Protein AF-Q6WJC1-F1 (afdb_monomer_lite)

pLDDT: mean 75.3, std 15.65, range [50.72, 93.75]

Sequence (37 aa):
ELEKEFHFNKYLTRARRIEIASTLSLSETQVKIWFQN

Structure (mmCIF, N/CA/C/O backbone):
data_AF-Q6WJC1-F1
#
_entry.id   AF-Q6WJC1-F1
#
loop_
_atom_site.group_PDB
_atom_site.id
_atom_site.type_symbol
_atom_site.label_atom_id
_atom_site.label_alt_id
_atom_site.label_comp_id
_atom_site.label_asym_id
_atom_site.label_entity_id
_atom_site.label_seq_id
_atom_site.pdbx_PDB_ins_code
_atom_site.Cartn_x
_atom_site.Cartn_y
_atom_site.Cartn_z
_atom_site.occupancy
_atom_site.B_iso_or_equiv
_atom_site.auth_seq_id
_atom_site.auth_comp_id
_atom_site.auth_asym_id
_atom_site.auth_atom_id
_atom_site.pdbx_PDB_model_num
ATOM 1 N N . GLU A 1 1 ? 17.182 -8.897 -13.721 1.00 54.31 1 GLU A N 1
ATOM 2 C CA . GLU A 1 1 ? 15.917 -9.520 -13.265 1.00 54.31 1 GLU A CA 1
ATOM 3 C C . GLU A 1 1 ? 15.549 -9.058 -11.847 1.00 54.31 1 GLU A C 1
ATOM 5 O O . GLU A 1 1 ? 14.505 -8.443 -11.702 1.00 54.31 1 GLU A O 1
ATOM 10 N N . LEU A 1 2 ? 16.432 -9.178 -10.841 1.00 54.22 2 LEU A N 1
ATOM 11 C CA . LEU A 1 2 ? 16.171 -8.732 -9.452 1.00 54.22 2 LEU A CA 1
ATOM 12 C C . LEU A 1 2 ? 15.954 -7.211 -9.266 1.00 54.22 2 LEU A C 1
ATOM 14 O O . LEU A 1 2 ? 15.122 -6.799 -8.463 1.00 54.22 2 LEU A O 1
ATOM 18 N N . GLU A 1 3 ? 16.635 -6.355 -10.037 1.00 51.34 3 GLU A N 1
ATOM 19 C CA . GLU A 1 3 ? 16.405 -4.896 -9.985 1.00 51.34 3 GLU A CA 1
ATOM 20 C C . GLU A 1 3 ? 14.998 -4.489 -10.457 1.00 51.34 3 GLU A C 1
ATOM 22 O O . GLU A 1 3 ? 14.442 -3.505 -9.967 1.00 51.34 3 GLU A O 1
ATOM 27 N N . LYS A 1 4 ? 14.381 -5.269 -11.361 1.00 52.91 4 LYS A N 1
ATOM 28 C CA . LYS A 1 4 ? 13.005 -5.014 -11.815 1.00 52.91 4 LYS A CA 1
ATOM 29 C C . LYS A 1 4 ? 11.995 -5.308 -10.707 1.00 52.91 4 LYS A C 1
ATOM 31 O O . LYS A 1 4 ? 11.070 -4.523 -10.525 1.00 52.91 4 LYS A O 1
ATOM 36 N N . GLU A 1 5 ? 12.200 -6.375 -9.934 1.00 52.59 5 GLU A N 1
ATOM 37 C CA . GLU A 1 5 ? 11.367 -6.676 -8.762 1.00 52.59 5 GLU A CA 1
ATOM 38 C C . GLU A 1 5 ? 11.559 -5.653 -7.639 1.00 52.59 5 GLU A C 1
ATOM 40 O O . GLU A 1 5 ? 10.591 -5.276 -6.980 1.00 52.59 5 GLU A O 1
ATOM 45 N N . PHE A 1 6 ? 12.775 -5.131 -7.457 1.00 51.00 6 PHE A N 1
ATOM 46 C CA . PHE A 1 6 ? 13.043 -4.096 -6.457 1.00 51.00 6 PHE A CA 1
ATOM 47 C C . PHE A 1 6 ? 12.362 -2.758 -6.795 1.00 51.00 6 PHE A C 1
ATOM 49 O O . PHE A 1 6 ? 11.847 -2.084 -5.904 1.00 51.00 6 PHE A O 1
ATOM 56 N N . HIS A 1 7 ? 12.290 -2.380 -8.076 1.00 52.62 7 HIS A N 1
ATOM 57 C CA . HIS A 1 7 ? 11.496 -1.224 -8.515 1.00 52.62 7 HIS A CA 1
ATOM 58 C C . HIS A 1 7 ? 9.983 -1.460 -8.441 1.00 52.62 7 HIS A C 1
ATOM 60 O O . HIS A 1 7 ? 9.243 -0.514 -8.172 1.00 52.62 7 HIS A O 1
ATOM 66 N N . PHE A 1 8 ? 9.519 -2.700 -8.612 1.00 50.72 8 PHE A N 1
ATOM 67 C CA . PHE A 1 8 ? 8.097 -3.033 -8.498 1.00 50.72 8 PHE A CA 1
ATOM 68 C C . PHE A 1 8 ? 7.598 -3.129 -7.047 1.00 50.72 8 PHE A C 1
ATOM 70 O O . PHE A 1 8 ? 6.428 -2.851 -6.794 1.00 50.72 8 PHE A O 1
ATOM 77 N N . ASN A 1 9 ? 8.469 -3.481 -6.095 1.00 53.81 9 ASN A N 1
ATOM 78 C CA . ASN A 1 9 ? 8.081 -3.768 -4.708 1.00 53.81 9 ASN A CA 1
ATOM 79 C C . ASN A 1 9 ? 8.403 -2.664 -3.692 1.00 53.81 9 ASN A C 1
ATOM 81 O O . ASN A 1 9 ? 7.973 -2.765 -2.545 1.00 53.81 9 ASN A O 1
ATOM 85 N N . LYS A 1 10 ? 9.104 -1.587 -4.075 1.00 56.38 10 LYS A N 1
ATOM 86 C CA . LYS A 1 10 ? 9.384 -0.473 -3.144 1.00 56.38 10 LYS A CA 1
ATOM 87 C C . LYS A 1 10 ? 8.176 0.424 -2.868 1.00 56.38 10 LYS A C 1
ATOM 89 O O . LYS A 1 10 ? 8.185 1.203 -1.921 1.00 56.38 10 LYS A O 1
ATOM 94 N N . TYR A 1 11 ? 7.133 0.314 -3.686 1.00 61.44 11 TYR A N 1
ATOM 95 C CA . TYR A 1 11 ? 5.897 1.061 -3.522 1.00 61.44 11 TYR A CA 1
ATOM 96 C C . TYR A 1 11 ? 4.734 0.120 -3.786 1.00 61.44 11 TYR A C 1
ATOM 98 O O . TYR A 1 11 ? 4.553 -0.334 -4.913 1.00 61.44 11 TYR A O 1
ATOM 106 N N . LEU A 1 12 ? 3.913 -0.139 -2.762 1.00 70.50 12 LEU A N 1
ATOM 107 C CA . LEU A 1 12 ? 2.606 -0.762 -2.967 1.00 70.50 12 LEU A CA 1
ATOM 108 C C . LEU A 1 12 ? 1.926 -0.067 -4.145 1.00 70.50 12 LEU A C 1
ATOM 110 O O . LEU A 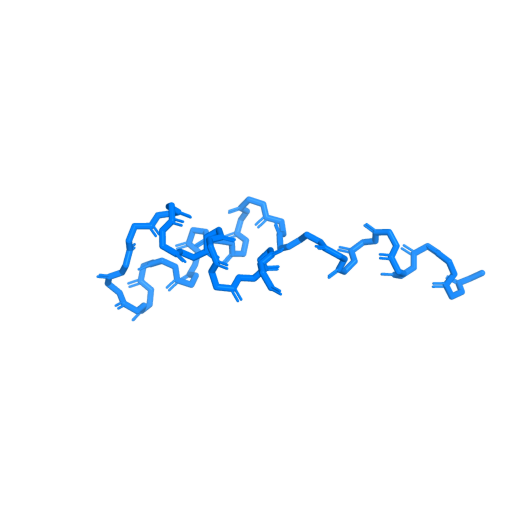1 12 ? 1.819 1.162 -4.141 1.00 70.50 12 LEU A O 1
ATOM 114 N N . THR A 1 13 ? 1.465 -0.813 -5.145 1.00 81.00 13 THR A N 1
ATOM 115 C CA . THR A 1 13 ? 0.679 -0.219 -6.230 1.00 81.00 13 THR A CA 1
ATOM 116 C C . THR A 1 13 ? -0.542 0.495 -5.643 1.00 81.00 13 THR A C 1
ATOM 118 O O . THR A 1 13 ? -1.010 0.169 -4.548 1.00 81.00 13 THR A O 1
ATOM 121 N N . ARG A 1 14 ? -1.091 1.487 -6.355 1.00 81.06 14 ARG A N 1
ATOM 122 C CA . ARG A 1 14 ? -2.305 2.182 -5.888 1.00 81.06 14 ARG A CA 1
ATOM 123 C C . ARG A 1 14 ? -3.438 1.194 -5.589 1.00 81.06 14 ARG A C 1
ATOM 125 O O . ARG A 1 14 ? -4.089 1.336 -4.562 1.00 81.06 14 ARG A O 1
ATOM 132 N N . ALA A 1 15 ? -3.604 0.173 -6.431 1.00 85.31 15 ALA A N 1
ATOM 133 C CA . ALA A 1 15 ? -4.583 -0.891 -6.223 1.00 85.31 15 ALA A CA 1
ATOM 134 C C . ALA A 1 15 ? -4.371 -1.615 -4.884 1.00 85.31 15 ALA A C 1
ATOM 136 O O . ALA A 1 15 ? -5.304 -1.730 -4.092 1.00 85.31 15 ALA A O 1
ATOM 137 N N . ARG A 1 16 ? -3.129 -2.010 -4.578 1.00 85.50 16 ARG A N 1
ATOM 138 C CA . ARG A 1 16 ? -2.821 -2.702 -3.323 1.00 85.50 16 ARG A CA 1
ATOM 139 C C . ARG A 1 16 ? -2.998 -1.805 -2.096 1.00 85.50 16 ARG A C 1
ATOM 141 O O . ARG A 1 16 ? -3.450 -2.280 -1.059 1.00 85.50 16 ARG A O 1
ATOM 148 N N . ARG A 1 17 ? -2.699 -0.504 -2.205 1.00 86.38 17 ARG A N 1
ATOM 149 C CA . ARG A 1 17 ? -2.968 0.459 -1.121 1.00 86.38 17 ARG A CA 1
ATOM 150 C C . ARG A 1 17 ? -4.457 0.584 -0.814 1.00 86.38 17 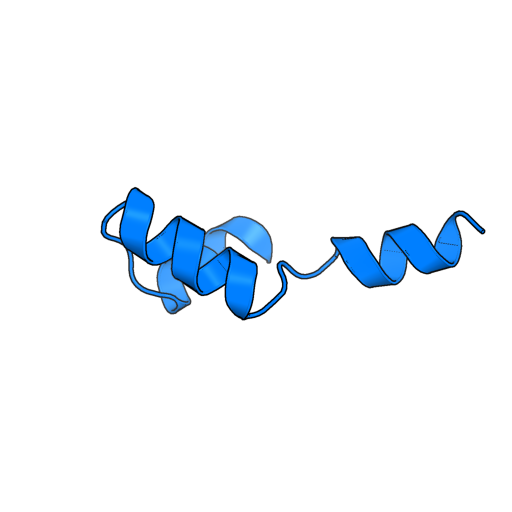ARG A C 1
ATOM 152 O O . ARG A 1 17 ? -4.809 0.623 0.358 1.00 86.38 17 ARG A O 1
ATOM 159 N N . ILE A 1 18 ? -5.308 0.622 -1.841 1.00 87.44 18 ILE A N 1
ATOM 160 C CA . ILE A 1 18 ? -6.768 0.699 -1.678 1.00 87.44 18 ILE A CA 1
ATOM 161 C C . ILE A 1 18 ? -7.302 -0.565 -0.995 1.00 87.44 18 ILE A C 1
ATOM 163 O O . ILE A 1 18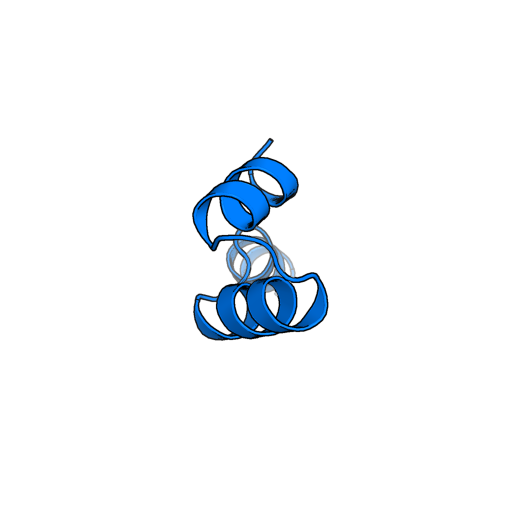 ? -8.095 -0.469 -0.062 1.00 87.44 18 ILE A O 1
ATOM 167 N N . GLU A 1 19 ? -6.829 -1.741 -1.405 1.00 91.31 19 GLU A N 1
ATOM 168 C CA . GLU A 1 19 ? -7.225 -3.017 -0.801 1.00 91.31 19 GLU A CA 1
ATOM 169 C C . GLU A 1 19 ? -6.856 -3.086 0.691 1.00 91.31 19 GLU A C 1
ATOM 171 O O . GLU A 1 19 ? -7.689 -3.430 1.531 1.00 91.31 19 GLU A O 1
ATOM 176 N N . ILE A 1 20 ? -5.625 -2.694 1.038 1.00 86.50 20 ILE A N 1
ATOM 177 C CA . ILE A 1 20 ? -5.142 -2.674 2.426 1.00 86.50 20 ILE A CA 1
ATOM 178 C C . ILE A 1 20 ? -5.904 -1.633 3.256 1.00 86.50 20 ILE A C 1
ATOM 180 O O . ILE A 1 20 ? -6.321 -1.934 4.372 1.00 86.50 20 ILE A O 1
ATOM 184 N N . ALA A 1 21 ? -6.128 -0.434 2.712 1.00 90.88 21 ALA A N 1
ATOM 185 C CA . ALA A 1 21 ? -6.909 0.623 3.354 1.00 90.88 21 ALA A CA 1
ATOM 186 C C . ALA A 1 21 ? -8.336 0.151 3.677 1.00 90.88 21 ALA A C 1
ATOM 188 O O . ALA A 1 21 ? -8.794 0.293 4.809 1.00 90.88 21 ALA A O 1
ATOM 189 N N . SER A 1 22 ? -8.999 -0.490 2.710 1.00 92.88 22 SER A N 1
ATOM 190 C CA . SER A 1 22 ? -10.343 -1.046 2.888 1.00 92.88 22 SER A CA 1
ATOM 191 C C . SER A 1 22 ? -10.371 -2.183 3.909 1.00 92.88 22 SER A C 1
ATOM 193 O O . SER A 1 22 ? -11.293 -2.251 4.715 1.00 92.88 22 SER A O 1
ATOM 195 N N . THR A 1 23 ? -9.375 -3.071 3.886 1.00 93.75 23 THR A N 1
ATOM 196 C CA . THR A 1 23 ? -9.312 -4.236 4.785 1.00 93.75 23 THR A CA 1
ATOM 197 C C . THR A 1 23 ? -9.049 -3.822 6.230 1.00 93.75 23 THR A C 1
ATOM 199 O O . THR A 1 23 ? -9.627 -4.384 7.155 1.00 93.75 23 THR A O 1
ATOM 202 N N . LEU A 1 24 ? -8.186 -2.826 6.433 1.00 92.56 24 LEU A N 1
ATOM 203 C CA . LEU A 1 24 ? -7.773 -2.369 7.761 1.00 92.56 24 LEU A CA 1
ATOM 204 C C . LEU A 1 24 ? -8.605 -1.190 8.283 1.00 92.56 24 LEU A C 1
ATOM 206 O O . LEU A 1 24 ? -8.346 -0.714 9.384 1.00 92.56 24 LEU A O 1
ATOM 210 N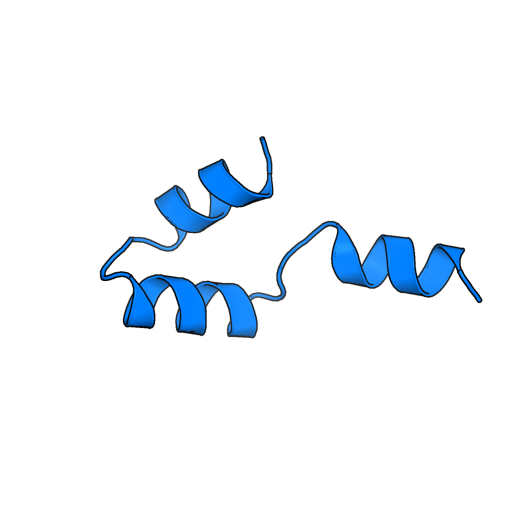 N . SER A 1 25 ? -9.588 -0.709 7.512 1.00 93.69 25 SER A N 1
ATOM 211 C CA . SER A 1 25 ? -10.342 0.519 7.812 1.00 93.69 25 SER A CA 1
ATOM 212 C C . SER A 1 25 ? -9.424 1.723 8.083 1.00 93.69 25 SER A C 1
ATOM 214 O O . SER A 1 25 ? -9.638 2.505 9.009 1.00 93.69 25 SER A O 1
ATOM 216 N N . LEU A 1 26 ? -8.374 1.859 7.268 1.00 92.62 26 LEU A N 1
ATOM 217 C CA . LEU A 1 26 ? -7.392 2.942 7.327 1.00 92.62 26 LEU A CA 1
ATOM 218 C C . LEU A 1 26 ? -7.511 3.843 6.095 1.00 92.62 26 LEU A C 1
ATOM 220 O O . LEU A 1 26 ? -7.967 3.428 5.035 1.00 92.62 26 LEU A O 1
ATOM 224 N N . SER A 1 27 ? -7.036 5.080 6.205 1.00 89.12 27 SER A N 1
ATOM 225 C CA . SER A 1 27 ? -6.878 5.971 5.052 1.00 89.12 27 SER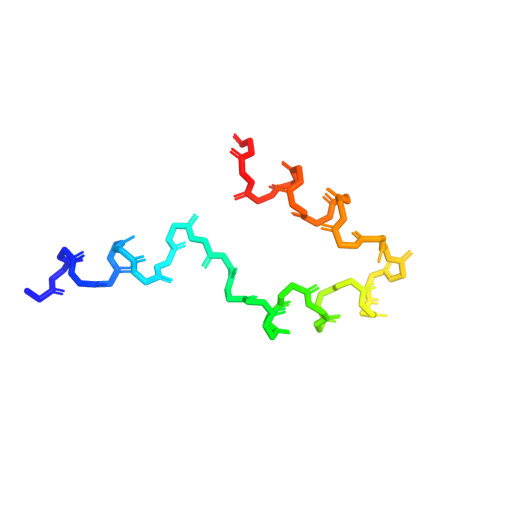 A CA 1
ATOM 226 C C . SER A 1 27 ? -5.667 5.583 4.194 1.00 89.12 27 SER A C 1
ATOM 228 O O . SER A 1 27 ? -4.659 5.082 4.702 1.00 89.12 27 SER A O 1
ATOM 230 N N . GLU A 1 28 ? -5.709 5.898 2.892 1.00 83.62 28 GLU A N 1
ATOM 231 C CA . GLU A 1 28 ? -4.557 5.713 1.990 1.00 83.62 28 GLU A CA 1
ATOM 232 C C . GLU A 1 28 ? -3.289 6.413 2.519 1.00 83.62 28 GLU A C 1
ATOM 234 O O . GLU A 1 28 ? -2.181 5.921 2.309 1.00 83.62 28 GLU A O 1
ATOM 239 N N . THR A 1 29 ? -3.439 7.529 3.242 1.00 87.06 29 THR A N 1
ATOM 240 C CA . THR A 1 29 ? -2.335 8.263 3.879 1.00 87.06 29 THR A CA 1
ATOM 241 C C . THR A 1 29 ? -1.685 7.463 5.006 1.00 87.06 29 THR A C 1
ATOM 243 O O . THR A 1 29 ? -0.460 7.413 5.084 1.00 87.06 29 THR A O 1
ATOM 246 N N . GLN A 1 30 ? -2.473 6.796 5.852 1.00 85.06 30 GLN A N 1
ATOM 247 C CA . GLN A 1 30 ? -1.941 5.934 6.914 1.00 85.06 30 GLN A CA 1
ATOM 248 C C . GLN A 1 30 ? -1.210 4.727 6.323 1.00 85.06 30 GLN A C 1
ATOM 250 O O . GLN A 1 30 ? -0.099 4.419 6.747 1.00 85.06 30 GLN A O 1
ATOM 255 N N . VAL A 1 31 ? -1.781 4.099 5.291 1.00 85.12 31 VAL A N 1
ATOM 256 C CA . VAL A 1 31 ? -1.115 3.012 4.557 1.00 85.12 31 VAL A CA 1
ATOM 257 C C . VAL A 1 31 ? 0.173 3.517 3.897 1.00 85.12 31 VAL A C 1
ATOM 259 O O . VAL A 1 31 ? 1.196 2.847 3.939 1.00 85.12 31 VAL A O 1
ATOM 262 N N . LYS A 1 32 ? 0.179 4.729 3.337 1.00 83.88 32 LYS A N 1
ATOM 263 C CA . LYS A 1 32 ? 1.390 5.328 2.763 1.00 83.88 32 LYS A CA 1
ATOM 264 C C . LYS A 1 32 ? 2.497 5.491 3.810 1.00 83.88 32 LYS A C 1
ATOM 266 O O . LYS A 1 32 ? 3.626 5.128 3.516 1.00 83.88 32 LYS A O 1
ATOM 271 N N . ILE A 1 33 ? 2.185 5.996 5.005 1.00 84.81 33 ILE A N 1
ATOM 272 C CA . ILE A 1 33 ? 3.172 6.184 6.084 1.00 84.81 33 ILE A CA 1
ATOM 273 C C . ILE A 1 33 ? 3.759 4.838 6.533 1.00 84.81 33 ILE A C 1
ATOM 275 O O . ILE A 1 33 ? 4.971 4.723 6.653 1.00 84.81 33 ILE A O 1
ATOM 279 N N . TRP A 1 34 ? 2.921 3.814 6.716 1.00 81.75 34 TRP A N 1
ATOM 280 C CA . TRP A 1 34 ? 3.350 2.482 7.166 1.00 81.75 34 TRP A CA 1
ATOM 281 C C . TRP A 1 34 ? 4.278 1.743 6.200 1.00 81.75 34 TRP A C 1
ATOM 283 O O . TRP A 1 34 ? 5.076 0.925 6.638 1.00 81.75 34 TRP A O 1
ATOM 293 N N . PHE A 1 35 ? 4.135 1.986 4.898 1.00 74.31 35 PHE A N 1
ATOM 294 C CA . PHE A 1 35 ? 4.879 1.265 3.862 1.00 74.31 35 PHE A CA 1
ATOM 295 C C . PHE A 1 35 ? 5.966 2.118 3.183 1.00 74.31 35 PHE A C 1
ATOM 297 O O . PHE A 1 35 ? 6.627 1.627 2.270 1.00 74.31 35 PHE A O 1
ATOM 304 N N . GLN A 1 36 ? 6.119 3.394 3.560 1.00 69.62 36 GLN A N 1
ATOM 305 C CA . GLN A 1 36 ? 7.169 4.289 3.043 1.00 69.62 36 GLN A CA 1
ATOM 306 C C . GLN A 1 36 ? 8.167 4.766 4.106 1.00 69.62 36 GLN A C 1
ATOM 308 O O . GLN A 1 36 ? 9.232 5.245 3.716 1.00 69.62 36 GLN A O 1
ATOM 313 N N . ASN A 1 37 ? 7.835 4.654 5.396 1.00 58.94 37 ASN A N 1
ATOM 314 C CA . ASN A 1 37 ? 8.818 4.703 6.484 1.00 58.94 37 ASN A CA 1
ATOM 315 C C . ASN A 1 37 ? 9.454 3.325 6.670 1.00 58.94 37 ASN A C 1
ATOM 317 O O . ASN A 1 37 ? 10.654 3.295 7.013 1.00 58.94 37 ASN A O 1
#

Foldseek 3Di:
DVVVVVVVQLDQPPVRLVVCCVVVVHDSVVSCVVSND

InterPro domains:
  IPR001356 Homeodomain [PF00046] (1-37)
  IPR001356 Homeodomain [PS50071] (1-37)
  IPR001356 Homeodomain [SM00389] (1-37)
  IPR001356 Homeodomain [cd00086] (1-37)
  IPR009057 Homedomain-like superfamily [SSF46689] (1-37)
  IPR020479 Homeodomain, metazoa [PR00024] (9-20)
  IPR020479 Homeodomain, metazoa [PR00024] (24-34)
  IPR020479 Homeodomain, metazoa [PR00024] (34-37)
  IPR046327 Homeobox protein Hox-A1/B1/D1 [PTHR45946] (1-37)

Radius of g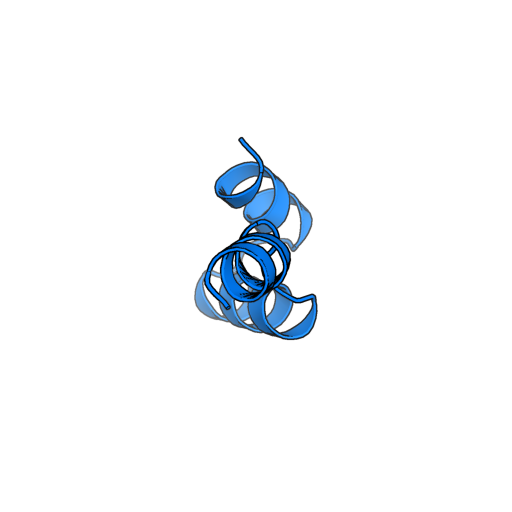yration: 11.06 Å; chains: 1; bounding box: 27×18×21 Å

Organism: Paratomella rubra (NCBI:txid90914)

Secondary structure (DSSP, 8-state):
-HHHHHHHHSS--HHHHHHHHHHHT--HHHHHHHHH-